Protein AF-A0A8T2SQE3-F1 (afdb_monomer)

Organism: Ceratopteris richardii (NCBI:txid49495)

Mean predicted aligned error: 17.06 Å

pLDDT: mean 79.92, std 6.29, range [53.56, 91.44]

InterPro domains:
  IPR051860 Plasmodium Circumsporozoite Invasion Protein [PTHR44826] (5-145)

Structure (mmCIF, N/CA/C/O backbone):
data_AF-A0A8T2SQE3-F1
#
_entry.id   AF-A0A8T2SQE3-F1
#
loop_
_atom_site.group_PDB
_atom_site.id
_atom_site.type_symbol
_atom_site.label_atom_id
_atom_site.label_alt_id
_atom_site.label_comp_id
_atom_site.label_asym_id
_atom_site.label_entity_id
_atom_site.label_seq_id
_atom_site.pdbx_PDB_ins_code
_atom_site.Cartn_x
_atom_site.Cartn_y
_atom_site.Cartn_z
_atom_site.occupancy
_atom_site.B_iso_or_equiv
_atom_site.auth_seq_id
_atom_site.auth_comp_id
_atom_site.auth_asym_id
_atom_site.auth_atom_id
_atom_site.pdbx_PDB_model_num
ATOM 1 N N . MET A 1 1 ? -62.806 5.699 78.889 1.00 74.06 1 MET A N 1
ATOM 2 C CA . MET A 1 1 ? -62.787 4.528 77.983 1.00 74.06 1 MET A CA 1
ATOM 3 C C . MET A 1 1 ? -63.039 4.911 76.526 1.00 74.06 1 MET A C 1
ATOM 5 O O . MET A 1 1 ? -62.185 4.632 75.703 1.00 74.06 1 MET A O 1
ATOM 9 N N . TYR A 1 2 ? -64.138 5.597 76.188 1.00 75.94 2 TYR A N 1
ATOM 10 C CA . TYR A 1 2 ? -64.419 5.992 74.794 1.00 75.94 2 TYR A CA 1
ATOM 11 C C . TYR A 1 2 ? -63.352 6.910 74.171 1.00 75.94 2 TYR A C 1
ATOM 13 O O . TYR A 1 2 ? -62.898 6.647 73.065 1.00 75.94 2 TYR A O 1
ATOM 21 N N . LEU A 1 3 ? -62.887 7.931 74.903 1.00 80.56 3 LEU A N 1
ATOM 22 C CA . LEU A 1 3 ? -61.859 8.857 74.410 1.00 80.56 3 LEU A CA 1
ATOM 23 C C . LEU A 1 3 ? -60.517 8.159 74.134 1.00 80.56 3 LEU A C 1
ATOM 25 O O . LEU A 1 3 ? -59.889 8.416 73.117 1.00 80.56 3 LEU A O 1
ATOM 29 N N . SER A 1 4 ? -60.094 7.244 75.012 1.00 81.06 4 SER A N 1
ATOM 30 C CA . SER A 1 4 ? -58.838 6.502 74.854 1.00 81.06 4 SER A CA 1
ATOM 31 C C . SER A 1 4 ? -58.889 5.510 73.693 1.00 81.06 4 SER A C 1
ATOM 33 O O . SER A 1 4 ? -57.891 5.338 73.004 1.00 81.06 4 SER A O 1
ATOM 35 N N . ILE A 1 5 ? -60.050 4.890 73.459 1.00 85.88 5 ILE A N 1
ATOM 36 C CA . ILE A 1 5 ? -60.280 3.995 72.317 1.00 85.88 5 ILE A CA 1
ATOM 37 C C . ILE A 1 5 ? -60.319 4.804 71.015 1.00 85.88 5 ILE A C 1
ATOM 39 O O . ILE A 1 5 ? -59.690 4.426 70.035 1.00 85.88 5 ILE A O 1
ATOM 43 N N . TYR A 1 6 ? -60.995 5.955 71.009 1.00 87.06 6 TYR A N 1
ATOM 44 C CA . TYR A 1 6 ? -61.024 6.841 69.847 1.00 87.06 6 TYR A CA 1
ATOM 45 C C . TYR A 1 6 ? -59.620 7.330 69.480 1.00 87.06 6 TYR A C 1
ATOM 47 O O . TYR A 1 6 ? -59.221 7.241 68.323 1.00 87.06 6 TYR A O 1
ATOM 55 N N . LEU A 1 7 ? -58.842 7.786 70.468 1.00 85.56 7 LEU A N 1
ATOM 56 C CA . LEU A 1 7 ? -57.495 8.306 70.243 1.00 85.56 7 LEU A CA 1
ATOM 57 C C . LEU A 1 7 ? -56.530 7.213 69.768 1.00 85.56 7 LEU A C 1
ATOM 59 O O . LEU A 1 7 ? -55.741 7.462 68.863 1.00 85.56 7 LEU A O 1
ATOM 63 N N . SER A 1 8 ? -56.602 6.000 70.328 1.00 88.31 8 SER A N 1
ATOM 64 C CA . SER A 1 8 ? -55.736 4.891 69.910 1.00 88.31 8 SER A CA 1
ATOM 65 C C . SER A 1 8 ? -56.049 4.416 68.493 1.00 88.31 8 SER A C 1
ATOM 67 O O . SER A 1 8 ? -55.130 4.168 67.710 1.00 88.31 8 SER A O 1
ATOM 69 N N . ILE A 1 9 ? -57.330 4.345 68.126 1.00 87.38 9 ILE A N 1
ATOM 70 C CA . ILE A 1 9 ? -57.762 3.990 66.771 1.00 87.38 9 ILE A CA 1
ATOM 71 C C . ILE A 1 9 ? -57.332 5.079 65.787 1.00 87.38 9 ILE A C 1
ATOM 73 O O . ILE A 1 9 ? -56.712 4.772 64.773 1.00 87.38 9 ILE A O 1
ATOM 77 N N . HIS A 1 10 ? -57.562 6.355 66.103 1.00 86.38 10 HIS A N 1
ATOM 78 C CA . HIS A 1 10 ? -57.150 7.442 65.216 1.00 86.38 10 HIS A CA 1
ATOM 79 C C . HIS A 1 10 ? -55.636 7.492 65.021 1.00 86.38 10 HIS A C 1
ATOM 81 O O . HIS A 1 10 ? -55.176 7.626 63.891 1.00 86.38 10 HIS A O 1
ATOM 87 N N . LEU A 1 11 ? -54.861 7.362 66.101 1.00 87.81 11 LEU A N 1
ATOM 88 C CA . LEU A 1 11 ? -53.404 7.420 66.037 1.00 87.81 11 LEU A CA 1
ATOM 89 C C . LEU A 1 11 ? -52.830 6.211 65.290 1.00 87.81 11 LEU A C 1
ATOM 91 O O . LEU A 1 11 ? -51.939 6.376 64.466 1.00 87.81 11 LEU A O 1
ATOM 95 N N . SER A 1 12 ? -53.353 5.006 65.535 1.00 88.94 12 SER A N 1
ATOM 96 C CA . SER A 1 12 ? -52.892 3.789 64.852 1.00 88.94 12 SER A CA 1
ATOM 97 C C . SER A 1 12 ? -53.220 3.800 63.362 1.00 88.94 12 SER A C 1
ATOM 99 O O . SER A 1 12 ? -52.364 3.455 62.547 1.00 88.94 12 SER A O 1
ATOM 101 N N . ILE A 1 13 ? -54.411 4.259 62.979 1.00 88.06 13 ILE A N 1
ATOM 102 C CA . ILE A 1 13 ? -54.797 4.411 61.572 1.00 88.06 13 ILE A CA 1
ATOM 103 C C . ILE A 1 13 ? -53.947 5.495 60.910 1.00 88.06 13 ILE A C 1
ATOM 105 O O . ILE A 1 13 ? -53.380 5.262 59.848 1.00 88.06 13 ILE A O 1
ATOM 109 N N . PHE A 1 14 ? -53.792 6.657 61.545 1.00 88.06 14 PHE A N 1
ATOM 110 C CA . PHE A 1 14 ? -53.009 7.746 60.966 1.00 88.06 14 PHE A CA 1
ATOM 111 C C . PHE A 1 14 ? -51.541 7.354 60.796 1.00 88.06 14 PHE A C 1
ATOM 113 O O . PHE A 1 14 ? -50.970 7.559 59.730 1.00 88.06 14 PHE A O 1
ATOM 120 N N . LEU A 1 15 ? -50.939 6.732 61.812 1.00 87.81 15 LEU A N 1
ATOM 121 C CA . LEU A 1 15 ? -49.546 6.308 61.766 1.00 87.81 15 LEU A CA 1
ATOM 122 C C . LEU A 1 15 ? -49.340 5.169 60.763 1.00 87.81 15 LEU A C 1
ATOM 124 O O . LEU A 1 15 ? -48.388 5.217 59.996 1.00 87.81 15 LEU A O 1
ATOM 128 N N . SER A 1 16 ? -50.229 4.175 60.717 1.00 87.31 16 SER A N 1
ATOM 129 C CA . SER A 1 16 ? -50.109 3.067 59.759 1.00 87.31 16 SER A CA 1
ATOM 130 C C . SER A 1 16 ? -50.273 3.534 58.316 1.00 87.31 16 SER A C 1
ATOM 132 O O . SER A 1 16 ? -49.477 3.148 57.463 1.00 87.31 16 SER A O 1
ATOM 134 N N . ILE A 1 17 ? -51.241 4.406 58.035 1.00 86.38 17 ILE A N 1
ATOM 135 C CA . ILE A 1 17 ? -51.461 4.958 56.695 1.00 86.38 17 ILE A CA 1
ATOM 136 C C . ILE A 1 17 ? -50.307 5.881 56.310 1.00 86.38 17 ILE A C 1
ATOM 138 O O . ILE A 1 17 ? -49.729 5.715 55.241 1.00 86.38 17 ILE A O 1
ATOM 142 N N . TYR A 1 18 ? -49.918 6.811 57.182 1.00 86.56 18 TYR A N 1
ATOM 143 C CA . TYR A 1 18 ? -48.829 7.737 56.886 1.00 86.56 1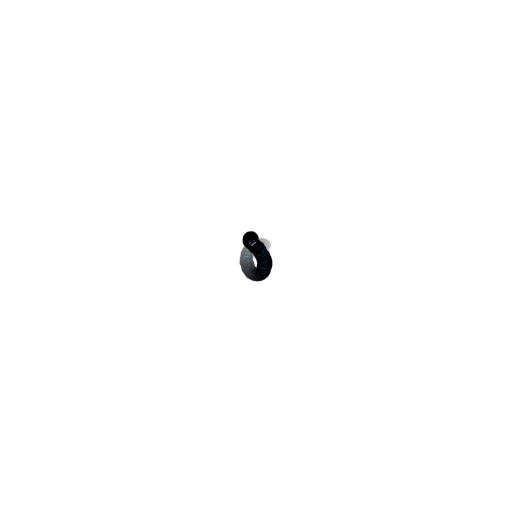8 TYR A CA 1
ATOM 144 C C . TYR A 1 18 ? -47.512 6.993 56.668 1.00 86.56 18 TYR A C 1
ATOM 146 O O . TYR A 1 18 ? -46.840 7.221 55.668 1.00 86.56 18 TYR A O 1
ATOM 154 N N . LEU A 1 19 ? -47.159 6.063 57.558 1.00 85.12 19 LEU A N 1
ATOM 155 C CA . LEU A 1 19 ? -45.912 5.313 57.454 1.00 85.12 19 LEU A CA 1
ATOM 156 C C . LEU A 1 19 ? -45.927 4.376 56.243 1.00 85.12 19 LEU A C 1
ATOM 158 O O . LEU A 1 19 ? -44.938 4.316 55.527 1.00 85.12 19 LEU A O 1
ATOM 162 N N . SER A 1 20 ? -47.033 3.677 55.973 1.00 85.06 20 SER A N 1
ATOM 163 C CA . SER A 1 20 ? -47.112 2.777 54.815 1.00 85.06 20 SER A CA 1
ATOM 164 C C . SER A 1 20 ? -47.049 3.536 53.497 1.00 85.06 20 SER A C 1
ATOM 166 O O . SER A 1 20 ? -46.290 3.143 52.617 1.00 85.06 20 SER A O 1
ATOM 168 N N . ILE A 1 21 ? -47.776 4.644 53.358 1.00 84.62 21 ILE A N 1
ATOM 169 C CA . ILE A 1 21 ? -47.782 5.450 52.135 1.00 84.62 21 ILE A CA 1
ATOM 170 C C . ILE A 1 21 ? -46.440 6.157 51.962 1.00 84.62 21 ILE A C 1
ATOM 172 O O . ILE A 1 21 ? -45.844 6.075 50.893 1.00 84.62 21 ILE A O 1
ATOM 176 N N . TYR A 1 22 ? -45.927 6.805 53.008 1.00 84.25 22 TYR A N 1
ATOM 177 C CA . TYR A 1 22 ? -44.657 7.519 52.924 1.00 84.25 22 TYR A CA 1
ATOM 178 C C . TYR A 1 22 ? -43.504 6.558 52.643 1.00 84.25 22 TYR A C 1
ATOM 180 O O . TYR A 1 22 ? -42.730 6.789 51.723 1.00 84.25 22 TYR A O 1
ATOM 188 N N . LEU A 1 23 ? -43.406 5.450 53.382 1.00 82.31 23 LEU A N 1
ATOM 189 C CA . LEU A 1 23 ? -42.328 4.485 53.192 1.00 82.31 23 LEU A CA 1
ATOM 190 C C . LEU A 1 23 ? -42.458 3.765 51.848 1.00 82.31 23 LEU A C 1
ATOM 192 O O . LEU A 1 23 ? -41.452 3.596 51.173 1.00 82.31 23 LEU A O 1
ATOM 196 N N . SER A 1 24 ? -43.666 3.374 51.428 1.00 82.94 24 SER A N 1
ATOM 197 C CA . SER A 1 24 ? -43.841 2.715 50.128 1.00 82.94 24 SER A CA 1
ATOM 198 C C . SER A 1 24 ? -43.490 3.652 48.986 1.00 82.94 24 SER A C 1
ATOM 200 O O . SER A 1 24 ? -42.650 3.287 48.181 1.00 82.94 24 SER A O 1
ATOM 202 N N . ILE A 1 25 ? -44.044 4.864 48.947 1.00 82.19 25 ILE A N 1
ATOM 203 C CA . ILE A 1 25 ? -43.798 5.806 47.853 1.00 82.19 25 ILE A CA 1
ATOM 204 C C . ILE A 1 25 ? -42.345 6.258 47.867 1.00 82.19 25 ILE A C 1
ATOM 206 O O . ILE A 1 25 ? -41.690 6.199 46.834 1.00 82.19 25 ILE A O 1
ATOM 210 N N . TYR A 1 26 ? -41.819 6.683 49.016 1.00 81.56 26 TYR A N 1
ATOM 211 C CA . TYR A 1 26 ? -40.453 7.190 49.090 1.00 81.56 26 TYR A CA 1
ATOM 212 C C . TYR A 1 26 ? -39.452 6.085 48.758 1.00 81.56 26 TYR A C 1
ATOM 214 O O . TYR A 1 26 ? -38.590 6.266 47.908 1.00 81.56 26 TYR A O 1
ATOM 222 N N . LEU A 1 27 ? -39.584 4.902 49.356 1.00 80.06 27 LEU A N 1
ATOM 223 C CA . LEU A 1 27 ? -38.635 3.822 49.109 1.00 80.06 27 LEU A CA 1
ATOM 224 C C . LEU A 1 27 ? -38.808 3.224 47.708 1.00 80.06 27 LEU A C 1
ATOM 226 O O . LEU A 1 27 ? -37.814 2.896 47.075 1.00 80.06 27 LEU A O 1
ATOM 230 N N . SER A 1 28 ? -40.031 3.113 47.180 1.00 80.81 28 SER A N 1
ATOM 231 C CA . SER A 1 28 ? -40.235 2.571 45.835 1.00 80.81 28 SER A CA 1
ATOM 232 C C . SER A 1 28 ? -39.805 3.558 44.763 1.00 80.81 28 SER A C 1
ATOM 234 O O . SER A 1 28 ? -39.068 3.169 43.867 1.00 80.81 28 SER A O 1
ATOM 236 N N . PHE A 1 29 ? -40.232 4.822 44.821 1.00 83.06 29 PHE A N 1
ATOM 237 C CA . PHE A 1 29 ? -39.914 5.797 43.776 1.00 83.06 29 PHE A CA 1
ATOM 238 C C . PHE A 1 29 ? -38.454 6.200 43.822 1.00 83.06 29 PHE A C 1
ATOM 240 O O . PHE A 1 29 ? -37.781 6.108 42.804 1.00 83.06 29 PHE A O 1
ATOM 247 N N . TYR A 1 30 ? -37.955 6.605 44.987 1.00 80.50 30 TYR A N 1
ATOM 248 C CA . TYR A 1 30 ? -36.599 7.132 45.089 1.00 80.50 30 TYR A CA 1
ATOM 249 C C . TYR A 1 30 ? -35.580 6.039 44.757 1.00 80.50 30 TYR A C 1
ATOM 251 O O . TYR A 1 30 ? -34.710 6.231 43.917 1.00 80.50 30 TYR A O 1
ATOM 259 N N . LEU A 1 31 ? -35.756 4.838 45.316 1.00 82.12 31 LEU A N 1
ATOM 260 C CA . LEU A 1 31 ? -34.818 3.739 45.102 1.00 82.12 31 LEU A CA 1
ATOM 261 C C . LEU A 1 31 ? -34.941 3.146 43.692 1.00 82.12 31 LEU A C 1
ATOM 263 O O . LEU A 1 31 ? -33.920 2.822 43.097 1.00 82.12 31 LEU A O 1
ATOM 267 N N . SER A 1 32 ? -36.141 3.039 43.107 1.00 84.31 32 SER A N 1
ATOM 268 C CA . SER A 1 32 ? -36.261 2.547 41.723 1.00 84.31 32 SER A CA 1
ATOM 269 C C . SER A 1 32 ? -35.752 3.553 40.694 1.00 84.31 32 SER A C 1
ATOM 271 O O . SER A 1 32 ? -35.056 3.156 39.760 1.00 84.31 32 SER A O 1
ATOM 273 N N . ILE A 1 33 ? -36.055 4.842 40.853 1.00 87.50 33 ILE A N 1
ATOM 274 C CA . ILE A 1 33 ? -35.634 5.879 39.908 1.00 87.50 33 ILE A CA 1
ATOM 275 C C . ILE A 1 33 ? -34.128 6.083 40.006 1.00 87.50 33 ILE A C 1
ATOM 277 O O . ILE A 1 33 ? -33.452 6.002 38.984 1.00 87.50 33 ILE A O 1
ATOM 281 N N . ASP A 1 34 ? -33.581 6.250 41.208 1.00 85.00 34 ASP A N 1
ATOM 282 C CA . ASP A 1 34 ? -32.144 6.479 41.367 1.00 85.00 34 ASP A CA 1
ATOM 283 C C . ASP A 1 34 ? -31.336 5.271 40.902 1.00 85.00 34 ASP A C 1
ATOM 285 O O . ASP A 1 34 ? -30.362 5.423 40.165 1.00 85.00 34 ASP A O 1
ATOM 289 N N . LEU A 1 35 ? -31.758 4.056 41.270 1.00 86.94 35 LEU A N 1
ATOM 290 C CA . LEU A 1 35 ? -31.053 2.844 40.866 1.00 86.94 35 LEU A CA 1
ATOM 291 C C . LEU A 1 35 ? -31.159 2.618 39.353 1.00 86.94 35 LEU A C 1
ATOM 293 O O . LEU A 1 35 ? -30.163 2.262 38.729 1.00 86.94 35 LEU A O 1
ATOM 297 N N . SER A 1 36 ? -32.329 2.848 38.747 1.00 88.25 36 SER A N 1
ATOM 298 C CA . SER A 1 36 ? -32.514 2.683 37.298 1.00 88.25 36 SER A CA 1
ATOM 299 C C . SER A 1 36 ? -31.761 3.735 36.489 1.00 88.25 36 SER A C 1
ATOM 301 O O . SER A 1 36 ? -31.133 3.391 35.486 1.00 88.25 36 SER A O 1
ATOM 303 N N . LEU A 1 37 ? -31.748 4.995 36.926 1.00 90.19 37 LEU A N 1
ATOM 304 C CA . LEU A 1 37 ? -30.961 6.053 36.296 1.00 90.19 37 LEU A CA 1
ATOM 305 C C . LEU A 1 37 ? -29.468 5.782 36.449 1.00 90.19 37 LEU A C 1
ATOM 307 O O . LEU A 1 37 ? -28.733 5.857 35.468 1.00 90.19 37 LEU A O 1
ATOM 311 N N . TYR A 1 38 ? -29.015 5.392 37.638 1.00 90.88 38 TYR A N 1
ATOM 312 C CA . TYR A 1 38 ? -27.611 5.067 37.856 1.00 90.88 38 TYR A CA 1
ATOM 313 C C . TYR A 1 38 ? -27.161 3.884 36.992 1.00 90.88 38 TYR A C 1
ATOM 315 O O . TYR A 1 38 ? -26.146 3.979 36.301 1.00 90.88 38 TYR A O 1
ATOM 323 N N . LEU A 1 39 ? -27.923 2.785 36.969 1.00 89.31 39 LEU A N 1
ATOM 324 C CA . LEU A 1 39 ? -27.615 1.618 36.135 1.00 89.31 39 LEU A CA 1
ATOM 325 C C . LEU A 1 39 ? -27.665 1.953 34.648 1.00 89.31 39 LEU A C 1
ATOM 327 O O . LEU A 1 39 ? -26.740 1.612 33.924 1.00 89.31 39 LEU A O 1
ATOM 331 N N . SER A 1 40 ? -28.706 2.639 34.179 1.00 90.75 40 SER A N 1
ATOM 332 C CA . SER A 1 40 ? -28.828 2.976 32.757 1.00 90.75 40 SER A CA 1
ATOM 333 C C . SER A 1 40 ? -27.714 3.913 32.292 1.00 90.75 40 SER A C 1
ATOM 335 O O . SER A 1 40 ? -27.118 3.679 31.240 1.00 90.75 40 SER A O 1
ATOM 337 N N . MET A 1 41 ? -27.363 4.926 33.084 1.00 91.44 41 MET A N 1
ATOM 338 C CA . MET A 1 41 ? -26.290 5.863 32.750 1.00 91.44 41 MET A CA 1
ATOM 339 C C . MET A 1 41 ? -24.916 5.202 32.830 1.00 91.44 41 MET A C 1
ATOM 341 O O . MET A 1 41 ? -24.115 5.346 31.911 1.00 91.44 41 MET A O 1
ATOM 345 N N . SER A 1 42 ? -24.638 4.435 33.886 1.00 88.12 42 SER A N 1
ATOM 346 C CA . SER A 1 42 ? -23.352 3.738 34.023 1.00 88.12 42 SER A CA 1
ATOM 347 C C . SER A 1 42 ? -23.158 2.679 32.941 1.00 88.12 42 SER A C 1
ATOM 349 O O . SER A 1 42 ? -22.092 2.625 32.328 1.00 88.12 42 SER A O 1
ATOM 351 N N . LEU A 1 43 ? -24.189 1.886 32.641 1.00 90.56 43 LEU A N 1
ATOM 352 C CA . LEU A 1 43 ? -24.131 0.859 31.607 1.00 90.56 43 LEU A CA 1
ATOM 353 C C . LEU A 1 43 ? -24.032 1.485 30.214 1.00 90.56 43 LEU A C 1
ATOM 355 O O . LEU A 1 43 ? -23.225 1.034 29.409 1.00 90.56 43 LEU A O 1
ATOM 359 N N . SER A 1 44 ? -24.799 2.540 29.925 1.00 88.88 44 SER A N 1
ATOM 360 C CA . SER A 1 44 ? -24.725 3.222 28.627 1.00 88.88 44 SER A CA 1
ATOM 361 C C . SER A 1 44 ? -23.378 3.901 28.414 1.00 88.88 44 SER A C 1
ATOM 363 O O . SER A 1 44 ? -22.818 3.775 27.328 1.00 88.88 44 SER A O 1
ATOM 365 N N . LEU A 1 45 ? -22.806 4.551 29.430 1.00 87.44 45 LEU A N 1
ATOM 366 C CA . LEU A 1 45 ? -21.461 5.125 29.356 1.00 87.44 45 LEU A CA 1
ATOM 367 C C . LEU A 1 45 ? -20.401 4.039 29.203 1.00 87.44 45 LEU A C 1
ATOM 369 O O . LEU A 1 45 ? -19.548 4.150 28.330 1.00 87.44 45 LEU A O 1
ATOM 373 N N . TYR A 1 46 ? -20.470 2.967 29.992 1.00 88.25 46 TYR A N 1
ATOM 374 C CA . TYR A 1 46 ? -19.515 1.868 29.888 1.00 88.25 46 TYR A CA 1
ATOM 375 C C . TYR A 1 46 ? -19.569 1.214 28.510 1.00 88.25 46 TYR A C 1
ATOM 377 O O . TYR A 1 46 ? -18.544 1.099 27.847 1.00 88.25 46 TYR A O 1
ATOM 385 N N . VAL A 1 47 ? -20.764 0.836 28.050 1.00 85.50 47 VAL A N 1
ATOM 386 C CA . VAL A 1 47 ? -20.962 0.225 26.735 1.00 85.50 47 VAL A CA 1
ATOM 387 C C . VAL A 1 47 ? -20.524 1.198 25.653 1.00 85.50 47 VAL A C 1
ATOM 389 O O . VAL A 1 47 ? -19.669 0.842 24.859 1.00 85.50 47 VAL A O 1
ATOM 392 N N . SER A 1 48 ? -21.024 2.433 25.627 1.00 85.56 48 SER A N 1
ATOM 393 C CA . SER A 1 48 ? -20.668 3.384 24.567 1.00 85.56 48 SER A CA 1
ATOM 394 C C . SER A 1 48 ? -19.169 3.649 24.515 1.00 85.56 48 SER A C 1
ATOM 396 O O . SER A 1 48 ? -18.582 3.505 23.452 1.00 85.56 48 SER A O 1
ATOM 398 N N . ILE A 1 49 ? -18.524 3.957 25.637 1.00 85.06 49 ILE A N 1
ATOM 399 C CA . ILE A 1 49 ? -17.099 4.287 25.669 1.00 85.06 49 ILE A CA 1
ATOM 400 C C . ILE A 1 49 ? -16.264 3.048 25.359 1.00 85.06 49 ILE A C 1
ATOM 402 O O . ILE A 1 49 ? -15.396 3.104 24.493 1.00 85.06 49 ILE A O 1
ATOM 406 N N . TYR A 1 50 ? -16.527 1.921 26.022 1.00 83.75 50 TYR A N 1
ATOM 407 C CA . TYR A 1 50 ? -15.719 0.718 25.852 1.00 83.75 50 TYR A CA 1
ATOM 408 C C . TYR A 1 50 ? -15.884 0.123 24.455 1.00 83.75 50 TYR A C 1
ATOM 410 O O . TYR A 1 50 ? -14.885 -0.095 23.776 1.00 83.75 50 TYR A O 1
ATOM 418 N N . LEU A 1 51 ? -17.118 -0.088 23.979 1.00 83.19 51 LEU A N 1
ATOM 419 C CA . LEU A 1 51 ? -17.346 -0.617 22.631 1.00 83.19 51 LEU A CA 1
ATOM 420 C C . LEU A 1 51 ? -16.880 0.371 21.570 1.00 83.19 51 LEU A C 1
ATOM 422 O O . LEU A 1 51 ? -16.233 -0.052 20.620 1.00 83.19 51 LEU A O 1
ATOM 426 N N . TYR A 1 52 ? -17.155 1.669 21.712 1.00 85.75 52 TYR A N 1
ATOM 427 C CA . TYR A 1 52 ? -16.717 2.627 20.703 1.00 85.75 52 TYR A CA 1
ATOM 428 C C . TYR A 1 52 ? -15.200 2.698 20.647 1.00 85.75 52 TYR A C 1
ATOM 430 O O . TYR A 1 52 ? -14.635 2.490 19.582 1.00 85.75 52 TYR A O 1
ATOM 438 N N . ILE A 1 53 ? -14.515 2.940 21.763 1.00 81.50 53 ILE A N 1
ATOM 439 C CA . ILE A 1 53 ? -13.056 3.080 21.772 1.00 81.50 53 ILE A CA 1
ATOM 440 C C . ILE A 1 53 ? -12.409 1.761 21.369 1.00 81.50 53 ILE A C 1
ATOM 442 O O . ILE A 1 53 ? -11.624 1.737 20.426 1.00 81.50 53 ILE A O 1
ATOM 446 N N . TYR A 1 54 ? -12.755 0.655 22.028 1.00 81.00 54 TYR A N 1
ATOM 447 C CA . TYR A 1 54 ? -12.097 -0.618 21.765 1.00 81.00 54 TYR A CA 1
ATOM 448 C C . TYR A 1 54 ? -12.366 -1.088 20.342 1.00 81.00 54 TYR A C 1
ATOM 450 O O . TYR A 1 54 ? -11.424 -1.413 19.628 1.00 81.00 54 TYR A O 1
ATOM 458 N N . LEU A 1 55 ? -13.620 -1.080 19.885 1.00 83.56 55 LEU A N 1
ATOM 459 C CA . LEU A 1 55 ? -13.956 -1.585 18.559 1.00 83.56 55 LEU A CA 1
ATOM 460 C C . LEU A 1 55 ? -13.496 -0.614 17.469 1.00 83.56 55 LEU A C 1
ATOM 462 O O . LEU A 1 55 ? -12.839 -1.045 16.533 1.00 83.56 55 LEU A O 1
ATOM 466 N N . SER A 1 56 ? -13.767 0.690 17.576 1.00 83.81 56 SER A N 1
ATOM 467 C CA . SER A 1 56 ? -13.392 1.629 16.506 1.00 83.81 56 SER A CA 1
ATOM 468 C C . SER A 1 56 ? -11.880 1.759 16.364 1.00 83.81 56 SER A C 1
ATOM 470 O O . SER A 1 56 ? -11.367 1.722 15.244 1.00 83.81 56 SER A O 1
ATOM 472 N N . ILE A 1 57 ? -11.144 1.856 17.473 1.00 83.44 57 ILE A N 1
ATOM 473 C CA . ILE A 1 57 ? -9.694 2.044 17.434 1.00 83.44 57 ILE A CA 1
ATOM 474 C C . ILE A 1 57 ? -9.014 0.737 17.045 1.00 83.44 57 ILE A C 1
ATOM 476 O O . ILE A 1 57 ? -8.179 0.745 16.146 1.00 83.44 57 ILE A O 1
ATOM 480 N N . SER A 1 58 ? -9.394 -0.401 17.635 1.00 81.62 58 SER A N 1
ATOM 481 C CA . SER A 1 58 ? -8.755 -1.672 17.269 1.00 81.62 58 SER A CA 1
ATOM 482 C C . SER A 1 58 ? -9.025 -2.040 15.810 1.00 81.62 58 SER A C 1
ATOM 484 O O . SER A 1 58 ? -8.092 -2.409 15.099 1.00 81.62 58 SER A O 1
ATOM 486 N N . LEU A 1 59 ? -10.259 -1.861 15.322 1.00 86.31 59 LEU A N 1
ATOM 487 C CA . LEU A 1 59 ? -10.610 -2.189 13.943 1.00 86.31 59 LEU A CA 1
ATOM 488 C C . LEU A 1 59 ? -9.984 -1.204 12.951 1.00 86.31 59 LEU A C 1
ATOM 490 O O . LEU A 1 59 ? -9.541 -1.624 11.884 1.00 86.31 59 LEU A O 1
ATOM 494 N N . SER A 1 60 ? -9.918 0.091 13.281 1.00 87.12 60 SER A N 1
ATOM 495 C CA . SER A 1 60 ? -9.280 1.090 12.411 1.00 87.12 60 SER A CA 1
ATOM 496 C C . SER A 1 60 ? -7.769 0.893 12.330 1.00 87.12 60 SER A C 1
ATOM 498 O O . SER A 1 60 ? -7.216 0.903 11.228 1.00 87.12 60 SER A O 1
ATOM 500 N N . ILE A 1 61 ? -7.098 0.644 13.456 1.00 85.00 61 ILE A N 1
ATOM 501 C CA . ILE A 1 61 ? -5.661 0.355 13.491 1.00 85.00 61 ILE A CA 1
ATOM 502 C C . ILE A 1 61 ? -5.376 -0.950 12.752 1.00 85.00 61 ILE A C 1
ATOM 504 O O . ILE A 1 61 ? -4.547 -0.967 11.847 1.00 85.00 61 ILE A O 1
ATOM 508 N N . TYR A 1 62 ? -6.100 -2.028 13.061 1.00 86.25 62 TYR A N 1
ATOM 509 C CA . TYR A 1 62 ? -5.912 -3.307 12.380 1.00 86.25 62 TYR A CA 1
ATOM 510 C C . TYR A 1 62 ? -6.115 -3.171 10.871 1.00 86.25 62 TYR A C 1
ATOM 512 O O . TYR A 1 62 ? -5.259 -3.582 10.091 1.00 86.25 62 TYR A O 1
ATOM 520 N N . ARG A 1 63 ? -7.210 -2.533 10.444 1.00 87.44 63 ARG A N 1
ATOM 521 C CA . ARG A 1 63 ? -7.509 -2.337 9.025 1.00 87.44 63 ARG A CA 1
ATOM 522 C C . ARG A 1 63 ? -6.474 -1.447 8.348 1.00 87.44 63 ARG A C 1
ATOM 524 O O . ARG A 1 63 ? -6.043 -1.785 7.258 1.00 87.44 63 ARG A O 1
ATOM 531 N N . SER A 1 64 ? -6.065 -0.336 8.953 1.00 87.88 64 SER A N 1
ATOM 532 C CA . SER A 1 64 ? -5.071 0.565 8.351 1.00 87.88 64 SER A CA 1
ATOM 533 C C . SER A 1 64 ? -3.706 -0.102 8.211 1.00 87.88 64 SER A C 1
ATOM 535 O O . SER A 1 64 ? -3.109 -0.038 7.138 1.00 87.88 64 SER A O 1
ATOM 537 N N . ILE A 1 65 ? -3.235 -0.801 9.243 1.00 84.62 65 ILE A N 1
ATOM 538 C CA . ILE A 1 65 ? -1.952 -1.507 9.220 1.00 84.62 65 ILE A CA 1
ATOM 539 C C . ILE A 1 65 ? -2.009 -2.667 8.230 1.00 84.62 65 ILE A C 1
ATOM 541 O O . ILE A 1 65 ? -1.164 -2.756 7.345 1.00 84.62 65 ILE A O 1
ATOM 545 N N . TYR A 1 66 ? -3.023 -3.528 8.326 1.00 84.44 66 TYR A N 1
ATOM 546 C CA . TYR A 1 66 ? -3.146 -4.677 7.433 1.00 84.44 66 TYR A CA 1
ATOM 547 C C . TYR A 1 66 ? -3.247 -4.232 5.976 1.00 84.44 66 TYR A C 1
ATOM 549 O O . TYR A 1 66 ? -2.514 -4.731 5.128 1.00 84.44 66 TYR A O 1
ATOM 557 N N . LEU A 1 67 ? -4.111 -3.258 5.683 1.00 85.69 67 LEU A N 1
ATOM 558 C CA . LEU A 1 67 ? -4.340 -2.802 4.318 1.00 85.69 67 LEU A CA 1
ATOM 559 C C . LEU A 1 67 ? -3.129 -2.037 3.779 1.00 85.69 67 LEU A C 1
ATOM 561 O O . LEU A 1 67 ? -2.756 -2.262 2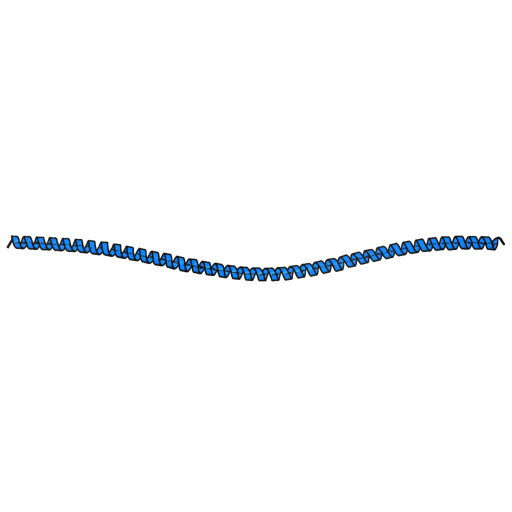.638 1.00 85.69 67 LEU A O 1
ATOM 565 N N . SER A 1 68 ? -2.461 -1.200 4.577 1.00 83.75 68 SER A N 1
ATOM 566 C CA . SER A 1 68 ? -1.243 -0.508 4.129 1.00 83.75 68 SER A CA 1
ATOM 567 C C . SER A 1 68 ? -0.097 -1.477 3.854 1.00 83.75 68 SER A C 1
ATOM 569 O O . SER A 1 68 ? 0.527 -1.390 2.799 1.00 83.75 68 SER A O 1
ATOM 571 N N . ILE A 1 69 ? 0.160 -2.431 4.748 1.00 80.75 69 ILE A N 1
ATOM 572 C CA . ILE A 1 69 ? 1.242 -3.407 4.589 1.00 80.75 69 ILE A CA 1
ATOM 573 C C . ILE A 1 69 ? 0.930 -4.352 3.433 1.00 80.75 69 ILE A C 1
ATOM 575 O O . ILE A 1 69 ? 1.755 -4.516 2.539 1.00 80.75 69 ILE A O 1
ATOM 579 N N . TYR A 1 70 ? -0.267 -4.937 3.407 1.00 79.50 70 TYR A N 1
ATOM 580 C CA . TYR A 1 70 ? -0.651 -5.865 2.350 1.00 79.50 70 TYR A CA 1
ATOM 581 C C . TYR A 1 70 ? -0.623 -5.183 0.984 1.00 79.50 70 TYR A C 1
ATOM 583 O O . TYR A 1 70 ? -0.002 -5.698 0.060 1.00 79.50 70 TYR A O 1
ATOM 591 N N . LEU A 1 71 ? -1.240 -4.003 0.859 1.00 78.25 71 LEU A N 1
ATOM 592 C CA . LEU A 1 71 ? -1.302 -3.296 -0.415 1.00 78.25 71 LEU A CA 1
ATOM 593 C C . LEU A 1 71 ? 0.084 -2.800 -0.837 1.00 78.25 71 LEU A C 1
ATOM 595 O O . LEU A 1 71 ? 0.435 -2.951 -1.997 1.00 78.25 71 LEU A O 1
ATOM 599 N N . SER A 1 72 ? 0.900 -2.265 0.076 1.00 76.38 72 SER A N 1
ATOM 600 C CA . SER A 1 72 ? 2.252 -1.805 -0.273 1.00 76.38 72 SER A CA 1
ATOM 601 C C . SER A 1 72 ? 3.153 -2.953 -0.710 1.00 76.38 72 SER A C 1
ATOM 603 O O . SER A 1 72 ? 3.792 -2.853 -1.754 1.00 76.38 72 SER A O 1
ATOM 605 N N . ILE A 1 73 ? 3.180 -4.061 0.029 1.00 77.75 73 ILE A N 1
ATOM 606 C CA . ILE A 1 73 ? 4.020 -5.218 -0.291 1.00 77.75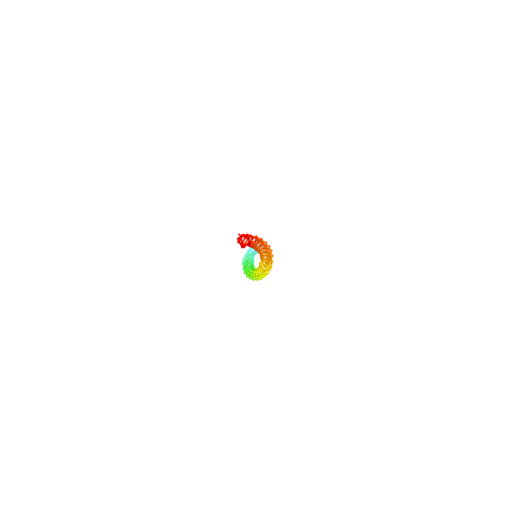 73 ILE A CA 1
ATOM 607 C C . ILE A 1 73 ? 3.520 -5.887 -1.566 1.00 77.75 73 ILE A C 1
ATOM 609 O O . ILE A 1 73 ? 4.299 -6.088 -2.493 1.00 77.75 73 ILE A O 1
ATOM 613 N N . TYR A 1 74 ? 2.225 -6.193 -1.650 1.00 74.81 74 TYR A N 1
ATOM 614 C CA . TYR A 1 74 ? 1.670 -6.866 -2.818 1.00 74.81 74 TYR A CA 1
ATOM 615 C C . TYR A 1 74 ? 1.835 -6.014 -4.073 1.00 74.81 74 TYR A C 1
ATOM 617 O O . TYR A 1 74 ? 2.348 -6.503 -5.074 1.00 74.81 74 TYR A O 1
ATOM 625 N N . LEU A 1 75 ? 1.466 -4.731 -4.018 1.00 72.88 75 LEU A N 1
ATOM 626 C CA . LEU A 1 75 ? 1.557 -3.848 -5.175 1.00 72.88 75 LEU A CA 1
ATOM 627 C C . LEU A 1 75 ? 3.017 -3.582 -5.553 1.00 72.88 75 LEU A C 1
ATOM 629 O O . LEU A 1 75 ? 3.336 -3.634 -6.732 1.00 72.88 75 LEU A O 1
ATOM 633 N N . SER A 1 76 ? 3.920 -3.350 -4.596 1.00 72.44 76 SER A N 1
ATOM 634 C CA . SER A 1 76 ? 5.337 -3.116 -4.915 1.00 72.44 76 SER A CA 1
ATOM 635 C C . SER A 1 76 ? 5.997 -4.345 -5.526 1.00 72.44 76 SER A C 1
ATOM 637 O O . SER A 1 76 ? 6.663 -4.226 -6.551 1.00 72.44 76 SER A O 1
ATOM 639 N N . ILE A 1 77 ? 5.788 -5.531 -4.954 1.00 74.56 77 ILE A N 1
ATOM 640 C CA . ILE A 1 77 ? 6.378 -6.775 -5.451 1.00 74.56 77 ILE A CA 1
ATOM 641 C C . ILE A 1 77 ? 5.758 -7.145 -6.794 1.00 74.56 77 ILE A C 1
ATOM 643 O O . ILE A 1 77 ? 6.484 -7.378 -7.756 1.00 74.56 77 ILE A O 1
ATOM 647 N N . TYR A 1 78 ? 4.429 -7.151 -6.893 1.00 72.19 78 TYR A N 1
ATOM 648 C CA . TYR A 1 78 ? 3.748 -7.508 -8.131 1.00 72.19 78 TYR A CA 1
ATOM 649 C C . TYR A 1 78 ? 4.115 -6.543 -9.256 1.00 72.19 78 TYR A C 1
ATOM 651 O O . TYR A 1 78 ? 4.526 -6.985 -10.324 1.00 72.19 78 TYR A O 1
ATOM 659 N N . LEU A 1 79 ? 4.031 -5.232 -9.014 1.00 69.62 79 LEU A N 1
ATOM 660 C CA . LEU A 1 79 ? 4.332 -4.232 -10.032 1.00 69.62 79 LEU A CA 1
ATOM 661 C C . LEU A 1 79 ? 5.819 -4.247 -10.395 1.00 69.62 79 LEU A C 1
ATOM 663 O O . LEU A 1 79 ? 6.136 -4.202 -11.574 1.00 69.62 79 LEU A O 1
ATOM 667 N N . SER A 1 80 ? 6.738 -4.362 -9.432 1.00 69.50 80 SER A N 1
ATOM 668 C CA . SER A 1 80 ? 8.175 -4.403 -9.742 1.00 69.50 80 SER A CA 1
ATOM 669 C C . SER A 1 80 ? 8.557 -5.648 -10.534 1.00 69.50 80 SER A C 1
ATOM 671 O O . SER A 1 80 ? 9.235 -5.527 -11.550 1.00 69.50 80 SER A O 1
ATOM 673 N N . ILE A 1 81 ? 8.097 -6.832 -10.131 1.00 71.75 81 ILE A N 1
ATOM 674 C CA . ILE A 1 81 ? 8.416 -8.090 -10.811 1.00 71.75 81 ILE A CA 1
ATOM 675 C C . ILE A 1 81 ? 7.743 -8.132 -12.179 1.00 71.75 81 ILE A C 1
ATOM 677 O O . ILE A 1 81 ? 8.410 -8.380 -13.180 1.00 71.75 81 ILE A O 1
ATOM 681 N N . TYR A 1 82 ? 6.443 -7.847 -12.246 1.00 71.19 82 TYR A N 1
ATOM 682 C CA . TYR A 1 82 ? 5.709 -7.884 -13.505 1.00 71.19 82 TYR A CA 1
ATOM 683 C C . TYR A 1 82 ? 6.265 -6.860 -14.491 1.00 71.19 82 TYR A C 1
ATOM 685 O O . TYR A 1 82 ? 6.584 -7.216 -15.620 1.00 71.19 82 TYR A O 1
ATOM 693 N N . LEU A 1 83 ? 6.439 -5.605 -14.067 1.00 68.25 83 LEU A N 1
ATOM 694 C CA . LEU A 1 83 ? 6.926 -4.549 -14.947 1.00 68.25 83 LEU A CA 1
ATOM 695 C C . LEU A 1 83 ? 8.383 -4.794 -15.350 1.00 68.25 83 LEU A C 1
ATOM 697 O O . LEU A 1 83 ? 8.704 -4.632 -16.519 1.00 68.25 83 LEU A O 1
ATOM 701 N N . SER A 1 84 ? 9.257 -5.224 -14.434 1.00 69.25 84 SER A N 1
ATOM 702 C CA . SER A 1 84 ? 10.659 -5.498 -14.780 1.00 69.25 84 SER A CA 1
ATOM 703 C C . SER A 1 84 ? 10.789 -6.665 -15.748 1.00 69.25 84 SER A C 1
ATOM 705 O O . SER A 1 84 ? 11.463 -6.522 -16.762 1.00 69.25 84 SER A O 1
ATOM 707 N N . ILE A 1 85 ? 10.123 -7.793 -15.496 1.00 71.31 85 ILE A N 1
ATOM 708 C CA . ILE A 1 85 ? 10.218 -8.977 -16.355 1.00 71.31 85 ILE A CA 1
ATOM 709 C C . ILE A 1 85 ? 9.531 -8.713 -17.688 1.00 71.31 85 ILE A C 1
ATOM 711 O O . ILE A 1 85 ? 10.127 -8.946 -18.734 1.00 71.31 85 ILE A O 1
ATOM 715 N N . TYR A 1 86 ? 8.302 -8.196 -17.674 1.00 71.56 86 TYR A N 1
ATOM 716 C CA . TYR A 1 86 ? 7.555 -7.957 -18.903 1.00 71.56 86 TYR A CA 1
ATOM 717 C C . TYR A 1 86 ? 8.246 -6.910 -19.774 1.00 71.56 86 TYR A C 1
ATOM 719 O O . TYR A 1 86 ? 8.464 -7.153 -20.957 1.00 71.56 86 TYR A O 1
ATOM 727 N N . LEU A 1 87 ? 8.644 -5.768 -19.199 1.00 69.00 87 LEU A N 1
ATOM 728 C CA . LEU A 1 87 ? 9.298 -4.706 -19.959 1.00 69.00 87 LEU A CA 1
ATOM 729 C C . LEU A 1 87 ? 10.691 -5.136 -20.426 1.00 69.00 87 LEU A C 1
ATOM 731 O O . LEU A 1 87 ? 11.022 -4.888 -21.578 1.00 69.00 87 LEU A O 1
ATOM 735 N N . SER A 1 88 ? 11.492 -5.804 -19.587 1.00 70.38 88 SER A N 1
ATOM 736 C CA . SER A 1 88 ? 12.819 -6.276 -20.009 1.00 70.38 88 SER A CA 1
ATOM 737 C C . SER A 1 88 ? 12.718 -7.319 -21.112 1.00 70.38 88 SER A C 1
ATOM 739 O O . SER A 1 88 ? 13.382 -7.173 -22.128 1.00 70.38 88 SER A O 1
ATOM 741 N N . MET A 1 89 ? 11.850 -8.321 -20.976 1.00 74.88 89 MET A N 1
ATOM 742 C CA . MET A 1 89 ? 11.681 -9.354 -21.996 1.00 74.88 89 MET A CA 1
ATOM 743 C C . MET A 1 89 ? 11.113 -8.765 -23.280 1.00 74.88 89 MET A C 1
ATO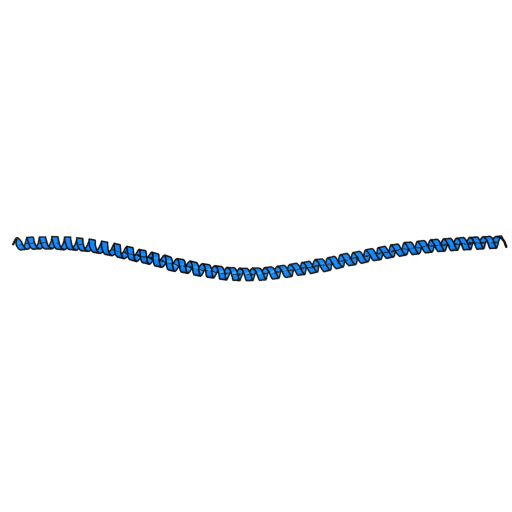M 745 O O . MET A 1 89 ? 11.664 -9.006 -24.349 1.00 74.88 89 MET A O 1
ATOM 749 N N . TYR A 1 90 ? 10.057 -7.953 -23.190 1.00 75.31 90 TYR A N 1
ATOM 750 C CA . TYR A 1 90 ? 9.444 -7.343 -24.364 1.00 75.31 90 TYR A CA 1
ATOM 751 C C . TYR A 1 90 ? 10.424 -6.417 -25.081 1.00 75.31 90 TYR A C 1
ATOM 753 O O . TYR A 1 90 ? 10.636 -6.571 -26.278 1.00 75.31 90 TYR A O 1
ATOM 761 N N . VAL A 1 91 ? 11.076 -5.498 -24.361 1.00 74.50 91 VAL A N 1
ATOM 762 C CA . VAL A 1 91 ? 12.040 -4.568 -24.959 1.00 74.50 91 VAL A CA 1
ATOM 763 C C . VAL A 1 91 ? 13.258 -5.320 -25.481 1.00 74.50 91 VAL A C 1
ATOM 765 O O . VAL A 1 91 ? 13.647 -5.083 -26.615 1.00 74.50 91 VAL A O 1
ATOM 768 N N . CYS A 1 92 ? 13.850 -6.251 -24.732 1.00 75.31 92 CYS A N 1
ATOM 769 C CA . CYS A 1 92 ? 15.011 -6.996 -25.220 1.00 75.31 92 CYS A CA 1
ATOM 770 C C . CYS A 1 92 ? 14.672 -7.820 -26.459 1.00 75.31 92 CYS A C 1
ATOM 772 O O . CYS A 1 92 ? 15.422 -7.767 -27.426 1.00 75.31 92 CYS A O 1
ATOM 774 N N . ILE A 1 93 ? 13.563 -8.558 -26.467 1.00 76.50 93 ILE A N 1
ATOM 775 C CA . ILE A 1 93 ? 13.186 -9.410 -27.600 1.00 76.50 93 ILE A CA 1
ATOM 776 C C . ILE A 1 93 ? 12.814 -8.547 -28.800 1.00 76.50 93 ILE A C 1
ATOM 778 O O . ILE A 1 93 ? 13.390 -8.71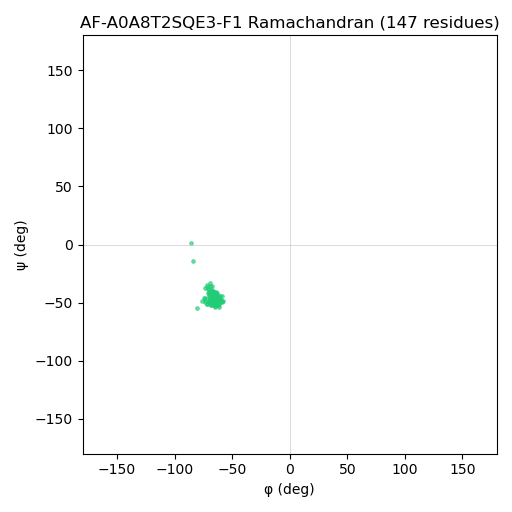6 -29.866 1.00 76.50 93 ILE A O 1
ATOM 782 N N . TYR A 1 94 ? 11.910 -7.587 -28.624 1.00 76.81 94 TYR A N 1
ATOM 783 C CA . TYR A 1 94 ? 11.430 -6.755 -29.721 1.00 76.81 94 TYR A CA 1
ATOM 784 C C . TYR A 1 94 ? 12.564 -5.919 -30.317 1.00 76.81 94 TYR A C 1
ATOM 786 O O . TYR A 1 94 ? 12.792 -5.939 -31.519 1.00 76.81 94 TYR A O 1
ATOM 794 N N . LEU A 1 95 ? 13.349 -5.252 -29.469 1.00 73.25 95 LEU A N 1
ATOM 795 C CA . LEU A 1 95 ? 14.430 -4.378 -29.912 1.00 73.25 95 LEU A CA 1
ATOM 796 C C . LEU A 1 95 ? 15.608 -5.182 -30.475 1.00 73.25 95 LEU A C 1
ATOM 798 O O . LEU A 1 95 ? 16.217 -4.732 -31.437 1.00 73.25 95 LEU A O 1
ATOM 802 N N . SER A 1 96 ? 15.913 -6.374 -29.944 1.00 75.56 96 SER A N 1
ATOM 803 C CA . SER A 1 96 ? 16.948 -7.240 -30.533 1.00 75.56 96 SER A CA 1
ATOM 804 C C . SER A 1 96 ? 16.521 -7.804 -31.880 1.00 75.56 96 SER A C 1
ATOM 806 O O . SER A 1 96 ? 17.312 -7.745 -32.816 1.00 75.56 96 SER A O 1
ATOM 808 N N . ILE A 1 97 ? 15.295 -8.308 -32.010 1.00 74.31 97 ILE A N 1
ATOM 809 C CA . ILE A 1 97 ? 14.772 -8.857 -33.264 1.00 74.31 97 ILE A CA 1
ATOM 810 C C . ILE A 1 97 ? 14.680 -7.747 -34.305 1.00 74.31 97 ILE A C 1
ATOM 812 O O . ILE A 1 97 ? 15.252 -7.891 -35.382 1.00 74.31 97 ILE A O 1
ATOM 816 N N . ASP A 1 98 ? 14.063 -6.615 -33.973 1.00 75.38 98 ASP A N 1
ATOM 817 C CA . ASP A 1 98 ? 13.876 -5.533 -34.934 1.00 75.38 98 ASP A CA 1
ATOM 818 C C . ASP A 1 98 ? 15.212 -4.943 -35.390 1.00 75.38 98 ASP A C 1
ATOM 820 O O . ASP A 1 98 ? 15.475 -4.879 -36.590 1.00 75.38 98 ASP A O 1
ATOM 824 N N . LEU A 1 99 ? 16.107 -4.563 -34.468 1.00 71.12 99 LEU A N 1
ATOM 825 C CA . LEU A 1 99 ? 17.398 -3.990 -34.868 1.00 71.12 99 LEU A CA 1
ATOM 826 C C . LEU A 1 99 ? 18.312 -5.003 -35.540 1.00 71.12 99 LEU A C 1
ATOM 828 O O . LEU A 1 99 ? 19.041 -4.614 -36.448 1.00 71.12 99 LEU A O 1
ATOM 832 N N . SER A 1 100 ? 18.346 -6.259 -35.091 1.00 74.69 100 SER A N 1
ATOM 833 C CA . SER A 1 100 ? 19.255 -7.231 -35.699 1.00 74.69 100 SER A CA 1
ATOM 834 C C . SER A 1 100 ? 18.754 -7.662 -37.066 1.00 74.69 100 SER A C 1
ATOM 836 O O . SER A 1 100 ? 19.535 -7.660 -38.012 1.00 74.69 100 SER A O 1
ATOM 838 N N . ILE A 1 101 ? 17.469 -7.978 -37.207 1.00 75.50 101 ILE A N 1
ATOM 839 C CA . ILE A 1 101 ? 16.929 -8.566 -38.430 1.00 75.50 101 ILE A CA 1
ATOM 840 C C . ILE A 1 101 ? 16.693 -7.487 -39.479 1.00 75.50 101 ILE A C 1
ATOM 842 O O . ILE A 1 101 ? 17.275 -7.587 -40.555 1.00 75.50 101 ILE A O 1
ATOM 846 N N . TYR A 1 102 ? 15.933 -6.427 -39.180 1.00 72.81 102 TYR A N 1
ATOM 847 C CA . TYR A 1 102 ? 15.659 -5.403 -40.196 1.00 72.81 102 TYR A CA 1
ATOM 848 C C . TYR A 1 102 ? 16.940 -4.717 -40.643 1.00 72.81 102 TYR A C 1
ATOM 850 O O . TYR A 1 102 ? 17.230 -4.667 -41.832 1.00 72.81 102 TYR A O 1
ATOM 858 N N . ARG A 1 103 ? 17.779 -4.272 -39.700 1.00 73.19 103 ARG A N 1
ATOM 859 C CA . ARG A 1 103 ? 18.994 -3.542 -40.071 1.00 73.19 103 ARG A CA 1
ATOM 860 C C . ARG A 1 103 ? 20.008 -4.420 -40.799 1.00 73.19 103 ARG A C 1
ATOM 862 O O . ARG A 1 103 ? 20.688 -3.911 -41.684 1.00 73.19 103 ARG A O 1
ATOM 869 N N . SER A 1 104 ? 20.148 -5.702 -40.444 1.00 75.12 104 SER A N 1
ATOM 870 C CA . SER A 1 104 ? 21.070 -6.591 -41.167 1.00 75.12 104 SER A CA 1
ATOM 871 C C . SER A 1 104 ? 20.565 -6.905 -42.569 1.00 75.12 104 SER A C 1
ATOM 873 O O . SER A 1 104 ? 21.351 -6.851 -43.514 1.00 75.12 104 SER A O 1
ATOM 875 N N . ILE A 1 105 ? 19.265 -7.163 -42.721 1.00 78.69 105 ILE A N 1
ATOM 876 C CA . ILE A 1 105 ? 18.648 -7.440 -44.015 1.00 78.69 105 ILE A CA 1
ATOM 877 C C . ILE A 1 105 ? 18.729 -6.198 -44.898 1.00 78.69 105 ILE A C 1
ATOM 879 O O . ILE A 1 105 ? 19.299 -6.282 -45.984 1.00 78.69 105 ILE A O 1
ATOM 883 N N . ASP A 1 106 ? 18.288 -5.038 -44.417 1.00 76.62 106 ASP A N 1
ATOM 884 C CA . ASP A 1 106 ? 18.311 -3.783 -45.173 1.00 76.62 106 ASP A CA 1
ATOM 885 C C . ASP A 1 106 ? 19.731 -3.405 -45.595 1.00 76.62 106 ASP A C 1
ATOM 887 O O . ASP A 1 106 ? 19.968 -3.058 -46.752 1.00 76.62 106 ASP A O 1
ATOM 891 N N . LEU A 1 107 ? 20.705 -3.528 -44.686 1.00 77.56 107 LEU A N 1
ATOM 892 C CA . LEU A 1 107 ? 22.100 -3.236 -44.997 1.00 77.56 107 LEU A CA 1
ATOM 893 C C . LEU A 1 107 ? 22.676 -4.255 -45.986 1.00 77.56 107 LEU A C 1
ATOM 895 O O . LEU A 1 107 ? 23.396 -3.861 -46.896 1.00 77.56 107 LEU A O 1
ATOM 899 N N . SER A 1 108 ? 22.352 -5.544 -45.856 1.00 79.62 108 SER A N 1
ATOM 900 C CA . SER A 1 108 ? 22.818 -6.581 -46.787 1.00 79.62 108 SER A CA 1
ATOM 901 C C . SER A 1 108 ? 22.234 -6.405 -48.189 1.00 79.62 108 SER A C 1
ATOM 903 O O . SER A 1 108 ? 22.955 -6.536 -49.178 1.00 79.62 108 SER A O 1
ATOM 905 N N . ILE A 1 109 ? 20.955 -6.039 -48.290 1.00 79.94 109 ILE A N 1
ATOM 906 C CA . ILE A 1 109 ? 20.268 -5.773 -49.554 1.00 79.94 109 ILE A CA 1
ATOM 907 C C . ILE A 1 109 ? 20.826 -4.495 -50.174 1.00 79.94 109 ILE A C 1
ATOM 909 O O . ILE A 1 109 ? 21.230 -4.507 -51.333 1.00 79.94 109 ILE A O 1
ATOM 913 N N . TYR A 1 110 ? 20.929 -3.412 -49.403 1.00 78.50 110 TYR A N 1
ATOM 914 C CA . TYR A 1 110 ? 21.494 -2.158 -49.893 1.00 78.50 110 TYR A CA 1
ATOM 915 C C . TYR A 1 110 ? 22.932 -2.347 -50.372 1.00 78.50 110 TYR A C 1
ATOM 917 O O . TYR A 1 110 ? 23.259 -1.949 -51.484 1.00 78.50 110 TYR A O 1
ATOM 925 N N . LEU A 1 111 ? 23.786 -2.991 -49.571 1.00 74.44 111 LEU A N 1
ATOM 926 C CA . LEU A 1 111 ? 25.186 -3.197 -49.924 1.00 74.44 111 LEU A CA 1
ATOM 927 C C . LEU A 1 111 ? 25.318 -4.142 -51.121 1.00 74.44 111 LEU A C 1
ATOM 929 O O . LEU A 1 111 ? 26.088 -3.851 -52.025 1.00 74.44 111 LEU A O 1
ATOM 933 N N . SER A 1 112 ? 24.556 -5.237 -51.179 1.00 78.44 112 SER A N 1
ATOM 934 C CA . SER A 1 112 ? 24.615 -6.164 -52.316 1.00 78.44 112 SER A CA 1
ATOM 935 C C . SER A 1 112 ? 24.138 -5.512 -53.610 1.00 78.44 112 SER A C 1
ATOM 937 O O . SER A 1 112 ? 24.833 -5.610 -54.618 1.00 78.44 112 SER A O 1
ATOM 939 N N . ILE A 1 113 ? 23.015 -4.795 -53.595 1.00 78.12 113 ILE A N 1
ATOM 940 C CA . ILE A 1 113 ? 22.470 -4.110 -54.773 1.00 78.12 113 ILE A CA 1
ATOM 941 C C . ILE A 1 113 ? 23.380 -2.954 -55.180 1.00 78.12 113 ILE A C 1
ATOM 943 O O . ILE A 1 113 ? 23.800 -2.887 -56.331 1.00 78.12 113 ILE A O 1
ATOM 947 N N . TYR A 1 114 ? 23.730 -2.066 -54.248 1.00 75.75 114 TYR A N 1
ATOM 948 C CA . TYR A 1 114 ? 24.571 -0.910 -54.541 1.00 75.75 114 TYR A CA 1
ATOM 949 C C . TYR A 1 114 ? 25.941 -1.348 -55.047 1.00 75.75 114 TYR A C 1
ATOM 951 O O . TYR A 1 114 ? 26.366 -0.899 -56.105 1.00 75.75 114 TYR A O 1
ATOM 959 N N . LEU A 1 115 ? 26.619 -2.258 -54.342 1.00 72.94 115 LEU A N 1
ATOM 960 C CA . LEU A 1 115 ? 27.955 -2.697 -54.729 1.00 72.94 115 LEU A CA 1
ATOM 961 C C . LEU A 1 115 ? 27.915 -3.494 -56.037 1.00 72.94 115 LEU A C 1
ATOM 963 O O . LEU A 1 115 ? 28.747 -3.248 -56.898 1.00 72.94 115 LEU A O 1
ATOM 967 N N . SER A 1 116 ? 26.950 -4.401 -56.234 1.00 77.50 116 SER A N 1
ATOM 968 C CA . SER A 1 116 ? 26.870 -5.177 -57.481 1.00 77.50 116 SER A CA 1
ATOM 969 C C . SER A 1 116 ? 26.560 -4.297 -58.684 1.00 77.50 116 SER A C 1
ATOM 971 O O . SER A 1 116 ? 27.257 -4.389 -59.691 1.00 77.50 116 SER A O 1
ATOM 973 N N . ILE A 1 117 ? 25.570 -3.411 -58.591 1.00 78.19 117 ILE A N 1
ATOM 974 C CA . ILE A 1 117 ? 25.149 -2.557 -59.703 1.00 78.19 117 ILE A CA 1
ATOM 975 C C . ILE A 1 117 ? 26.194 -1.479 -59.959 1.00 78.19 117 ILE A C 1
ATOM 977 O O . ILE A 1 117 ? 26.659 -1.339 -61.085 1.00 78.19 117 ILE A O 1
ATOM 981 N N . TYR A 1 118 ? 26.609 -0.742 -58.928 1.00 75.00 118 TYR A N 1
ATOM 982 C CA . TYR A 1 118 ? 27.576 0.336 -59.097 1.00 75.00 118 TYR A CA 1
ATOM 983 C C . TYR A 1 118 ? 28.914 -0.202 -59.589 1.00 75.00 118 TYR A C 1
ATOM 985 O O . TYR A 1 118 ? 29.442 0.312 -60.569 1.00 75.00 118 TYR A O 1
ATOM 993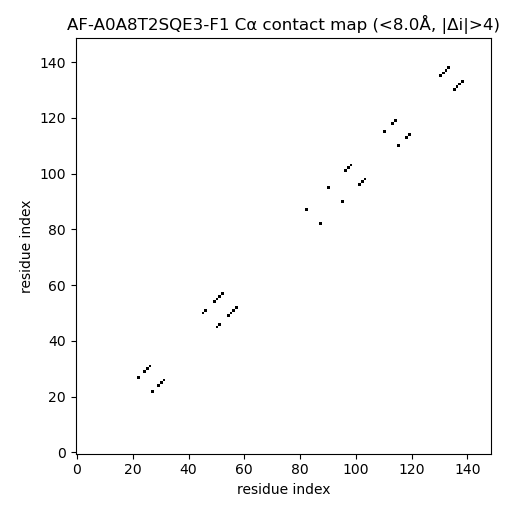 N N . LEU A 1 119 ? 29.450 -1.258 -58.967 1.00 74.81 119 LEU A N 1
ATOM 994 C CA . LEU A 1 119 ? 30.737 -1.813 -59.377 1.00 74.81 119 LEU A CA 1
ATOM 995 C C . LEU A 1 119 ? 30.646 -2.442 -60.768 1.00 74.81 119 LEU A C 1
ATOM 997 O O . LEU A 1 119 ? 31.530 -2.198 -61.577 1.00 74.81 119 LEU A O 1
ATOM 1001 N N . SER A 1 120 ? 29.593 -3.203 -61.088 1.00 77.56 120 SER A N 1
ATOM 1002 C CA . SER A 1 120 ? 29.475 -3.818 -62.419 1.00 77.56 120 SER A CA 1
ATOM 1003 C C . SER A 1 120 ? 29.309 -2.777 -63.520 1.00 77.56 120 SER A C 1
ATOM 1005 O O . SER A 1 120 ? 29.992 -2.864 -64.538 1.00 77.56 120 SER A O 1
ATOM 1007 N N . ILE A 1 121 ? 28.462 -1.767 -63.325 1.00 79.19 121 ILE A N 1
ATOM 1008 C CA . ILE A 1 121 ? 28.222 -0.714 -64.314 1.00 79.19 121 ILE A CA 1
ATOM 1009 C C . ILE A 1 121 ? 29.450 0.182 -64.432 1.00 79.19 121 ILE A C 1
ATOM 1011 O O . ILE A 1 121 ? 29.935 0.404 -65.536 1.00 79.19 121 ILE A O 1
ATOM 1015 N N . TYR A 1 122 ? 29.997 0.660 -63.315 1.00 75.88 122 TYR A N 1
ATOM 1016 C CA . TYR A 1 122 ? 31.176 1.520 -63.338 1.00 75.88 122 TYR A CA 1
ATOM 1017 C C . TYR A 1 122 ? 32.371 0.797 -63.954 1.00 75.88 122 TYR A C 1
ATOM 1019 O O . TYR A 1 122 ? 32.996 1.333 -64.862 1.00 75.88 122 TYR A O 1
ATOM 1027 N N . LEU A 1 123 ? 32.663 -0.431 -63.515 1.00 75.94 123 LEU A N 1
ATOM 1028 C CA . LEU A 1 123 ? 33.789 -1.197 -64.039 1.00 75.94 123 LEU A CA 1
ATOM 1029 C C . LEU A 1 123 ? 33.567 -1.555 -65.511 1.00 75.94 123 LEU A C 1
ATOM 1031 O O . LEU A 1 123 ? 34.485 -1.387 -66.300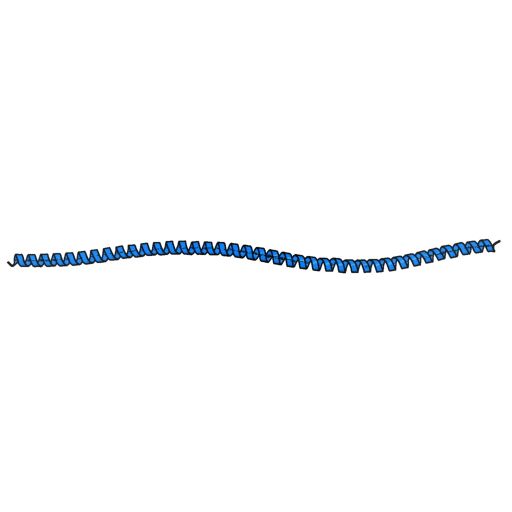 1.00 75.94 123 LEU A O 1
ATOM 1035 N N . SER A 1 124 ? 32.371 -1.997 -65.913 1.00 79.44 124 SER A N 1
ATOM 1036 C CA . SER A 1 124 ? 32.107 -2.342 -67.318 1.00 79.44 124 SER A CA 1
ATOM 1037 C C . SER A 1 124 ? 32.183 -1.128 -68.234 1.00 79.44 124 SER A C 1
ATOM 1039 O O . SER A 1 124 ? 32.835 -1.202 -69.272 1.00 79.44 124 SER A O 1
ATOM 1041 N N . ILE A 1 125 ? 31.586 0.003 -67.858 1.00 79.75 125 ILE A N 1
ATOM 1042 C CA . ILE A 1 125 ? 31.599 1.230 -68.660 1.00 79.75 125 ILE A CA 1
ATOM 1043 C C . ILE A 1 125 ? 33.002 1.827 -68.687 1.00 79.75 125 ILE A C 1
ATOM 1045 O O . ILE A 1 125 ? 33.521 2.112 -69.762 1.00 79.75 125 ILE A O 1
ATOM 1049 N N . TYR A 1 126 ? 33.646 1.986 -67.531 1.00 76.06 126 TYR A N 1
ATOM 1050 C CA . TYR A 1 126 ? 34.986 2.558 -67.463 1.00 76.06 126 TYR A CA 1
ATOM 1051 C C . TYR A 1 126 ? 35.989 1.692 -68.218 1.00 76.06 126 TYR A C 1
ATOM 1053 O O . TYR A 1 126 ? 36.718 2.204 -69.060 1.00 76.06 126 TYR A O 1
ATOM 1061 N N . LEU A 1 127 ? 35.997 0.379 -67.971 1.00 77.44 127 LEU A N 1
ATOM 1062 C CA . LEU A 1 127 ? 36.924 -0.535 -68.627 1.00 77.44 127 LEU A CA 1
ATOM 1063 C C . LEU A 1 127 ? 36.645 -0.619 -70.130 1.00 77.44 127 LEU A C 1
ATOM 1065 O O . LEU A 1 127 ? 37.594 -0.569 -70.901 1.00 77.44 127 LEU A O 1
ATOM 1069 N N . SER A 1 128 ? 35.381 -0.703 -70.563 1.00 80.44 128 SER A N 1
ATOM 1070 C CA . SER A 1 128 ? 35.045 -0.775 -71.994 1.00 80.44 128 SER A CA 1
ATOM 1071 C C . SER A 1 128 ? 35.387 0.510 -72.734 1.00 80.44 128 SER A C 1
ATOM 1073 O O . SER A 1 128 ? 36.011 0.439 -73.786 1.00 80.44 128 SER A O 1
ATOM 1075 N N . ILE A 1 129 ? 35.051 1.679 -72.184 1.00 81.62 129 ILE A N 1
ATOM 1076 C CA . ILE A 1 129 ? 35.362 2.969 -72.805 1.00 81.62 129 ILE A CA 1
ATOM 1077 C C . ILE A 1 129 ? 36.868 3.205 -72.795 1.00 81.62 129 ILE A C 1
ATOM 1079 O O . ILE A 1 129 ? 37.429 3.570 -73.824 1.00 81.62 129 ILE A O 1
ATOM 1083 N N . TYR A 1 130 ? 37.539 2.972 -71.666 1.00 77.81 130 TYR A N 1
ATOM 1084 C CA . TYR A 1 130 ? 38.981 3.172 -71.561 1.00 77.81 130 TYR A CA 1
ATOM 1085 C C . TYR A 1 130 ? 39.744 2.225 -72.487 1.00 77.81 130 TYR A C 1
ATOM 1087 O O . TYR A 1 130 ? 40.570 2.696 -73.262 1.00 77.81 130 TYR A O 1
ATOM 1095 N N . LEU A 1 131 ? 39.444 0.919 -72.475 1.00 78.00 131 LEU A N 1
ATOM 1096 C CA . LEU A 1 131 ? 40.057 -0.033 -73.408 1.00 78.00 131 LEU A CA 1
ATOM 1097 C C . LEU A 1 131 ? 39.732 0.323 -74.849 1.00 78.00 131 LEU A C 1
ATOM 1099 O O . LEU A 1 131 ? 40.630 0.290 -75.679 1.00 78.00 131 LEU A O 1
ATOM 1103 N N . TYR A 1 132 ? 38.484 0.668 -75.165 1.00 80.12 132 TYR A N 1
ATOM 1104 C CA . TYR A 1 132 ? 38.113 1.010 -76.531 1.00 80.12 132 TYR A CA 1
ATOM 1105 C C . TYR A 1 132 ? 38.880 2.236 -77.010 1.00 80.12 132 TYR A C 1
ATOM 1107 O O . TYR A 1 132 ? 39.529 2.167 -78.044 1.00 80.12 132 TYR A O 1
ATOM 1115 N N . ILE A 1 133 ? 38.866 3.337 -76.262 1.00 78.88 133 ILE A N 1
ATOM 1116 C CA . ILE A 1 133 ? 39.562 4.574 -76.629 1.00 78.88 133 ILE A CA 1
ATOM 1117 C C . ILE A 1 133 ? 41.068 4.330 -76.687 1.00 78.88 133 ILE A C 1
ATOM 1119 O O . ILE A 1 133 ? 41.690 4.624 -77.702 1.00 78.88 133 ILE A O 1
ATOM 1123 N N . TYR A 1 134 ? 41.656 3.761 -75.635 1.00 77.12 134 TYR A N 1
ATOM 1124 C CA . TYR A 1 134 ? 43.096 3.544 -75.565 1.00 77.12 134 TYR A CA 1
ATOM 1125 C C . TYR A 1 134 ? 43.565 2.607 -76.676 1.00 77.12 134 TYR A C 1
ATOM 1127 O O . TYR A 1 134 ? 44.453 2.967 -77.441 1.00 77.12 134 TYR A O 1
ATOM 1135 N N . LEU A 1 135 ? 42.940 1.435 -76.818 1.00 76.56 135 LEU A N 1
ATOM 1136 C CA . LEU A 1 135 ? 43.340 0.444 -77.810 1.00 76.56 135 LEU A CA 1
ATOM 1137 C C . LEU A 1 135 ? 43.034 0.928 -79.229 1.00 76.56 135 LEU A C 1
ATOM 1139 O O . LEU A 1 135 ? 43.911 0.860 -80.076 1.00 76.56 135 LEU A O 1
ATOM 1143 N N . SER A 1 136 ? 41.836 1.450 -79.513 1.00 78.00 136 SER A N 1
ATOM 1144 C CA . SER A 1 136 ? 41.486 1.870 -80.879 1.00 78.00 136 SER A CA 1
ATOM 1145 C C . SER A 1 136 ? 42.311 3.064 -81.342 1.00 78.00 136 SER A C 1
ATOM 1147 O O . SER A 1 136 ? 42.811 3.053 -82.465 1.00 78.00 136 SER A O 1
ATOM 1149 N N . ILE A 1 137 ? 42.515 4.072 -80.492 1.00 79.94 137 ILE A N 1
ATOM 1150 C CA . ILE A 1 137 ? 43.234 5.289 -80.872 1.00 79.94 137 ILE A CA 1
ATOM 1151 C C . ILE A 1 137 ? 44.735 5.024 -80.910 1.00 79.94 137 ILE A C 1
ATOM 1153 O O . ILE A 1 137 ? 45.367 5.327 -81.917 1.00 79.94 137 ILE A O 1
ATOM 1157 N N . HIS A 1 138 ? 45.326 4.408 -79.880 1.00 77.75 138 HIS A N 1
ATOM 1158 C CA . HIS A 1 138 ? 46.766 4.142 -79.925 1.00 77.75 138 HIS A CA 1
ATOM 1159 C C . HIS A 1 138 ? 47.133 3.126 -80.996 1.00 77.75 138 HIS A C 1
ATOM 1161 O O . HIS A 1 138 ? 48.122 3.344 -81.690 1.00 77.75 138 HIS A O 1
ATOM 1167 N N . LEU A 1 139 ? 46.357 2.052 -81.170 1.00 77.94 139 LEU A N 1
ATOM 1168 C CA . LEU A 1 139 ? 46.648 1.069 -82.209 1.00 77.94 139 LEU A CA 1
ATOM 1169 C C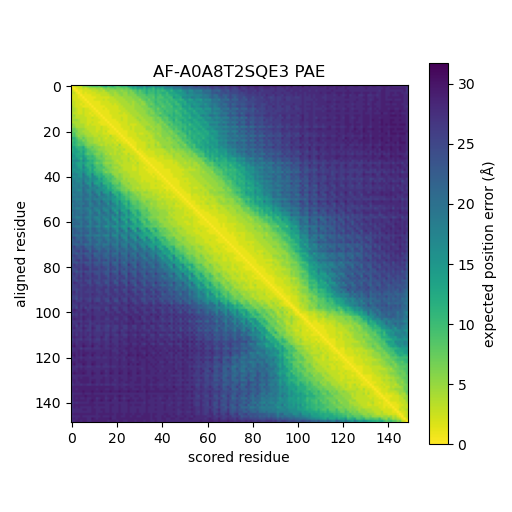 . LEU A 1 139 ? 46.460 1.676 -83.601 1.00 77.94 139 LEU A C 1
ATOM 1171 O O . LEU A 1 139 ? 47.308 1.448 -84.452 1.00 77.94 139 LEU A O 1
ATOM 1175 N N . SER A 1 140 ? 45.409 2.473 -83.839 1.00 79.06 140 SER A N 1
ATOM 1176 C CA . SER A 1 140 ? 45.203 3.114 -85.149 1.00 79.06 140 SER A CA 1
ATOM 1177 C C . SER A 1 140 ? 46.280 4.144 -85.479 1.00 79.06 140 SER A C 1
ATOM 1179 O O . SER A 1 140 ? 46.755 4.160 -86.610 1.00 79.06 140 SER A O 1
ATOM 1181 N N . ILE A 1 141 ? 46.710 4.953 -84.506 1.00 80.56 141 ILE A N 1
ATOM 1182 C CA . ILE A 1 141 ? 47.817 5.903 -84.679 1.00 80.56 141 ILE A CA 1
ATOM 1183 C C . ILE A 1 141 ? 49.135 5.156 -84.897 1.00 80.56 141 ILE A C 1
ATOM 1185 O O . ILE A 1 141 ? 49.920 5.520 -85.766 1.00 80.56 141 ILE A O 1
ATOM 1189 N N . TYR A 1 142 ? 49.390 4.096 -84.131 1.00 80.56 142 TYR A N 1
ATOM 1190 C CA . TYR A 1 142 ? 50.604 3.302 -84.290 1.00 80.56 142 TYR A CA 1
ATOM 1191 C C . TYR A 1 142 ? 50.655 2.627 -85.666 1.00 80.56 142 TYR A C 1
ATOM 1193 O O . TYR A 1 142 ? 51.668 2.727 -86.355 1.00 80.56 142 TYR A O 1
ATOM 1201 N N . LEU A 1 143 ? 49.556 1.993 -86.097 1.00 77.50 143 LEU A N 1
ATOM 1202 C CA . LEU A 1 143 ? 49.468 1.371 -87.418 1.00 77.50 143 LEU A CA 1
ATOM 1203 C C . LEU A 1 143 ? 49.604 2.409 -88.533 1.00 77.50 143 LEU A C 1
ATOM 1205 O O . LEU A 1 143 ? 50.314 2.151 -89.497 1.00 77.50 143 LEU A O 1
ATOM 1209 N N . SER A 1 144 ? 48.939 3.564 -88.421 1.00 78.38 144 SER A N 1
ATOM 1210 C CA . SER A 1 144 ? 48.977 4.587 -89.469 1.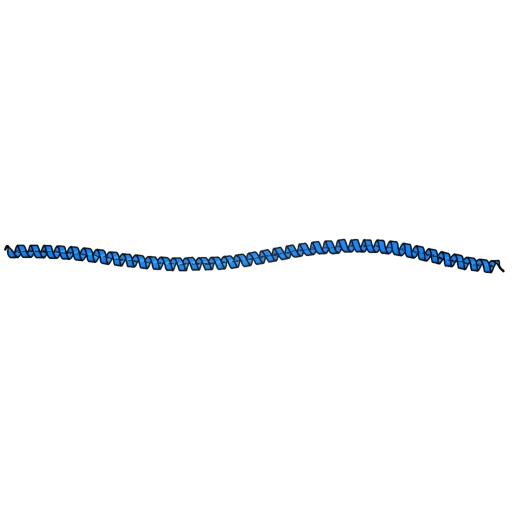00 78.38 144 SER A CA 1
ATOM 1211 C C . SER A 1 144 ? 50.379 5.150 -89.652 1.00 78.38 144 SER A C 1
ATOM 1213 O O . SER A 1 144 ? 50.821 5.277 -90.787 1.00 78.38 144 SER A O 1
ATOM 1215 N N . ILE A 1 145 ? 51.107 5.396 -88.561 1.00 79.69 145 ILE A N 1
ATOM 1216 C CA . ILE A 1 145 ? 52.501 5.842 -88.616 1.00 79.69 145 ILE A CA 1
ATOM 1217 C C . ILE A 1 145 ? 53.384 4.743 -89.215 1.00 79.69 145 ILE A C 1
ATOM 1219 O O . ILE A 1 145 ? 54.152 5.021 -90.130 1.00 79.69 145 ILE A O 1
ATOM 1223 N N . TYR A 1 146 ? 53.252 3.497 -88.752 1.00 75.38 146 TYR A N 1
ATOM 1224 C CA . TYR A 1 146 ? 54.124 2.398 -89.178 1.00 75.38 146 TYR A CA 1
ATOM 1225 C C . TYR A 1 146 ? 53.904 1.965 -90.638 1.00 75.38 146 TYR A C 1
ATOM 1227 O O . TYR A 1 146 ? 54.859 1.583 -91.298 1.00 75.38 146 TYR A O 1
ATOM 1235 N N . LEU A 1 147 ? 52.670 2.034 -91.154 1.00 67.88 147 LEU A N 1
ATOM 1236 C CA . LEU A 1 147 ? 52.339 1.744 -92.562 1.00 67.88 147 LEU A CA 1
ATOM 1237 C C . LEU A 1 147 ? 52.555 2.940 -93.504 1.00 67.88 147 LEU A C 1
ATOM 1239 O O . LEU A 1 147 ? 52.523 2.761 -94.718 1.00 67.88 147 LEU A O 1
ATOM 1243 N N . SER A 1 148 ? 52.724 4.154 -92.969 1.00 60.56 148 SER A N 1
ATOM 1244 C CA . SER A 1 148 ? 53.040 5.364 -93.749 1.00 60.56 148 SER A CA 1
ATOM 1245 C C . SER A 1 148 ? 54.538 5.571 -94.016 1.00 60.56 148 SER A C 1
ATOM 1247 O O . SER A 1 148 ? 54.911 6.575 -94.625 1.00 60.56 148 SER A O 1
ATOM 1249 N N . ILE A 1 149 ? 55.376 4.641 -93.550 1.00 53.56 149 ILE A N 1
ATOM 1250 C CA . ILE A 1 149 ? 56.827 4.562 -93.777 1.00 53.56 149 ILE A CA 1
ATOM 1251 C C . ILE A 1 149 ? 57.085 3.435 -94.775 1.00 53.56 149 ILE A C 1
ATOM 1253 O O . ILE A 1 149 ? 57.918 3.649 -95.683 1.00 53.56 149 ILE A O 1
#

Foldseek 3Di:
DVVVVVVVVVVCVCCCVCCCVCCCCCCVVVVVVVVVVVCVVVVCCCCCVCCCCVVVVVVVVCCVVCCCVCCCVCVVVCCCVCCVVVVCCCCCVVVCCCCVPVVVVVCCVCCCCCCVVVVCVVCCVVVVVVCCCVVVVVVVVVVVVVVVD

Solvent-accessible surface area (backbone atoms only — not comparable to full-atom values): 7758 Å² total; per-residue (Å²): 109,70,67,62,52,52,50,50,52,52,50,52,51,50,50,52,51,48,50,50,51,50,50,49,51,50,53,50,49,53,51,51,51,53,50,50,51,50,50,53,52,52,50,49,50,48,48,50,52,49,51,48,51,53,49,53,50,52,51,49,51,51,49,51,52,50,49,51,52,50,50,51,52,51,50,50,51,50,50,51,52,50,49,51,52,52,49,49,51,49,49,51,50,52,52,48,50,49,55,53,50,52,52,48,51,52,50,50,51,50,48,51,50,50,50,52,51,51,48,50,50,50,50,51,52,50,51,49,51,49,49,48,52,50,50,53,51,52,51,51,53,50,48,52,57,63,74,73,108

Secondary structure (DSSP, 8-state):
-HHHHHHHHHHHHHHHHHHHHHHHHIIIIIHHHHHHHHHHHHHHHHHHHHHIIIIIIHHHHHHHHHHHHHHHHHHHHHHHHHHHHHHHHHHHHHHHHIIIIIHHHHHHHHHHHHHHHHHHHHHHHHHHHHHHHHHHHHHHHHHHHHHT-

Radius of gyration: 60.45 Å; Cα contacts (8 Å, |Δi|>4): 22; chains: 1; bounding box: 121×18×172 Å

Sequence (149 aa):
MYLSIYLSIHLSIFLSIYLSIYLSIYLSFYLSIDLSLYLSMSLSLYVSIYLYIYLSISLSIYRSIYLSIYLSIYLSIYLSIYLSIYLSMYVCIYLSIDLSIYRSIDLSIYLSIYLSIYLSIYLSIYLSIYLYIYLSIHLSIYLSIYLSI